Protein AF-A0A9E6K283-F1 (afdb_monomer)

pLDDT: mean 75.9, std 19.18, range [39.72, 96.31]

Sequence (118 aa):
MTSRSMCDVAFEILSTKTKEVPFIELWDGVVAQMGFTPSQAENKIAQFYSALMLDVRFAPLEGNVWDLRTRRTYHEVHVDTSKIIIEEEFGNVDDEDEYTVSEDEVDFDGVKKEEEEE

Radius of gyration: 23.71 Å; Cα contacts (8 Å, |Δi|>4): 71; chains: 1; bounding box: 59×42×56 Å

Secondary structure (DSSP, 8-state):
--PPPHHHHHHHHHHHSSS-EEHHHHHHHHHHHHT--HHHHHHHHHHHHHHHHH-TTEEEETTTEEEEGGGS-HHHH---GGG-----------------------------------

Mean predicted aligned error: 16.32 Å

Structure (mmCIF, N/CA/C/O backbone):
data_AF-A0A9E6K283-F1
#
_entry.id   AF-A0A9E6K283-F1
#
loop_
_atom_site.group_PDB
_atom_site.id
_atom_site.type_symbol
_atom_site.label_atom_id
_atom_site.label_alt_id
_atom_site.label_comp_id
_atom_site.label_asym_id
_atom_site.label_entity_id
_atom_site.label_seq_id
_atom_site.pdbx_PDB_ins_code
_atom_site.Cartn_x
_atom_site.Cartn_y
_atom_site.Cartn_z
_atom_site.occupancy
_atom_site.B_iso_or_equiv
_atom_site.auth_seq_id
_atom_site.auth_comp_id
_atom_site.auth_asym_id
_atom_site.auth_atom_id
_atom_site.pdbx_PDB_model_num
ATOM 1 N N . MET A 1 1 ? -13.877 -20.413 0.634 1.00 40.50 1 MET A N 1
ATOM 2 C CA . MET A 1 1 ? -14.019 -18.943 0.628 1.00 40.50 1 MET A CA 1
ATOM 3 C C . MET A 1 1 ? -12.660 -18.385 0.992 1.00 40.50 1 MET A C 1
ATOM 5 O O . MET A 1 1 ? -12.243 -18.562 2.126 1.00 40.50 1 MET A O 1
ATOM 9 N N . THR A 1 2 ? -11.910 -17.862 0.028 1.00 50.28 2 THR A N 1
ATOM 10 C CA . THR A 1 2 ? -10.609 -17.235 0.291 1.00 50.28 2 THR A CA 1
ATOM 11 C C . THR A 1 2 ? -10.875 -15.915 1.003 1.00 50.28 2 THR A C 1
ATOM 13 O O . THR A 1 2 ? -11.517 -15.031 0.440 1.00 50.28 2 THR A O 1
ATOM 16 N N . SER A 1 3 ? -10.468 -15.807 2.266 1.00 65.94 3 SER A N 1
ATOM 17 C CA . SER A 1 3 ? -10.549 -14.560 3.026 1.00 65.94 3 SER A CA 1
ATOM 18 C C . SER A 1 3 ? -9.742 -13.491 2.291 1.00 65.94 3 SER A C 1
ATOM 20 O O . SER A 1 3 ? -8.537 -13.649 2.111 1.00 65.94 3 SER A O 1
ATOM 22 N N . ARG A 1 4 ? -10.408 -12.436 1.818 1.00 80.44 4 ARG A N 1
ATOM 23 C CA . ARG A 1 4 ? -9.778 -11.367 1.038 1.00 80.44 4 ARG A CA 1
ATOM 24 C C . ARG A 1 4 ? -8.852 -10.547 1.940 1.00 80.44 4 ARG A C 1
ATOM 26 O O . ARG A 1 4 ? -9.314 -9.997 2.938 1.00 80.44 4 ARG A O 1
ATOM 33 N N . SER A 1 5 ? -7.562 -10.477 1.613 1.00 91.44 5 SER A N 1
ATOM 34 C CA . SER A 1 5 ? -6.589 -9.705 2.397 1.00 91.44 5 SER A CA 1
ATOM 35 C C . SER A 1 5 ? -6.529 -8.232 1.966 1.00 91.44 5 SER A C 1
ATOM 37 O O . SER A 1 5 ? -6.998 -7.863 0.887 1.00 91.44 5 SER A O 1
ATOM 39 N N . MET A 1 6 ? -5.916 -7.377 2.796 1.00 93.12 6 MET A N 1
ATOM 40 C CA . MET A 1 6 ? -5.647 -5.971 2.444 1.00 93.12 6 MET A CA 1
ATOM 41 C C . MET A 1 6 ? -4.755 -5.860 1.196 1.00 93.12 6 MET A C 1
ATOM 43 O O . MET A 1 6 ? -4.970 -4.978 0.368 1.00 93.12 6 MET A O 1
ATOM 47 N N . CYS A 1 7 ? -3.809 -6.788 1.018 1.00 93.75 7 CYS A N 1
ATOM 48 C CA . CYS A 1 7 ? -2.959 -6.844 -0.171 1.00 93.75 7 CYS A CA 1
ATOM 49 C C . CYS A 1 7 ? -3.745 -7.262 -1.418 1.00 93.75 7 CYS A C 1
ATOM 51 O O . CYS A 1 7 ? -3.515 -6.711 -2.485 1.00 93.75 7 CYS A O 1
ATOM 53 N N . ASP A 1 8 ? -4.719 -8.169 -1.313 1.00 93.62 8 ASP A N 1
ATOM 54 C CA . ASP A 1 8 ? -5.536 -8.550 -2.478 1.00 93.62 8 ASP A CA 1
ATOM 55 C C . ASP A 1 8 ? -6.432 -7.398 -2.940 1.00 93.62 8 ASP A C 1
ATOM 57 O O . ASP A 1 8 ? -6.572 -7.144 -4.134 1.00 93.62 8 ASP A O 1
ATOM 61 N N . VAL A 1 9 ? -6.985 -6.646 -1.985 1.00 93.62 9 VAL A N 1
ATOM 62 C CA . VAL A 1 9 ? -7.689 -5.386 -2.254 1.00 93.62 9 VAL A CA 1
ATOM 63 C C . VAL A 1 9 ? -6.776 -4.386 -2.967 1.00 93.62 9 VAL A C 1
ATOM 65 O O . VAL A 1 9 ? -7.133 -3.874 -4.027 1.00 93.62 9 VAL A O 1
ATOM 68 N N . ALA A 1 10 ? -5.576 -4.153 -2.436 1.00 94.06 10 ALA A N 1
ATOM 69 C CA . ALA A 1 10 ? -4.601 -3.260 -3.055 1.00 94.06 10 ALA A CA 1
ATOM 70 C C . ALA A 1 10 ? -4.211 -3.712 -4.473 1.00 94.06 10 ALA A C 1
ATOM 72 O O . ALA A 1 10 ? -4.103 -2.889 -5.382 1.00 94.06 10 ALA A O 1
ATOM 73 N N . PHE A 1 11 ? -4.058 -5.021 -4.685 1.00 92.81 11 PHE A N 1
ATOM 74 C CA . PHE A 1 11 ? -3.752 -5.598 -5.990 1.00 92.81 11 PHE A CA 1
ATOM 75 C C . PHE A 1 11 ? -4.862 -5.318 -7.008 1.00 92.81 11 PHE A C 1
ATOM 77 O O . PHE A 1 11 ? -4.571 -4.932 -8.139 1.00 92.81 11 PHE A O 1
ATOM 84 N N . GLU A 1 12 ? -6.133 -5.456 -6.625 1.00 91.69 12 GLU A N 1
ATOM 85 C CA . GLU A 1 12 ? -7.266 -5.112 -7.492 1.00 91.69 12 GLU A CA 1
ATOM 86 C C . GLU A 1 12 ? -7.312 -3.610 -7.818 1.00 91.69 12 GLU A C 1
ATOM 88 O O . GLU A 1 12 ? -7.527 -3.229 -8.973 1.00 91.69 12 GLU A O 1
ATOM 93 N N . ILE A 1 13 ? -7.049 -2.745 -6.833 1.00 92.19 13 ILE A N 1
ATOM 94 C CA . ILE A 1 13 ? -6.999 -1.288 -7.036 1.00 92.19 13 ILE A CA 1
ATOM 95 C C . ILE A 1 13 ? -5.906 -0.930 -8.049 1.00 92.19 13 ILE A C 1
ATOM 97 O O . ILE A 1 13 ? -6.162 -0.202 -9.011 1.00 92.19 13 ILE A O 1
ATOM 101 N N . LEU A 1 14 ? -4.701 -1.479 -7.893 1.00 91.19 14 LEU A N 1
ATOM 102 C CA . LEU A 1 14 ? -3.618 -1.249 -8.850 1.00 91.19 14 LEU A CA 1
ATOM 103 C C . LEU A 1 14 ? -3.894 -1.904 -10.209 1.00 91.19 14 LEU A C 1
ATOM 105 O O . LEU A 1 14 ? -3.514 -1.346 -11.234 1.00 91.19 14 LEU A O 1
ATOM 109 N N . SER A 1 15 ? -4.602 -3.036 -10.247 1.00 88.19 15 SER A N 1
AT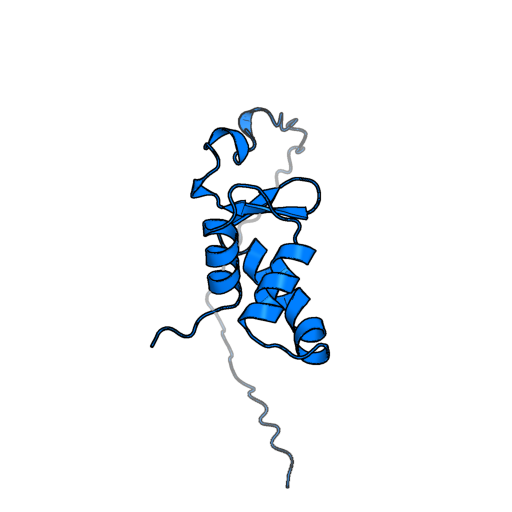OM 110 C CA . SER A 1 15 ? -4.988 -3.714 -11.494 1.00 88.19 15 SER A CA 1
ATOM 111 C C . SER A 1 15 ? -5.993 -2.910 -12.321 1.00 88.19 15 SER A C 1
ATOM 113 O O . SER A 1 15 ? -5.977 -3.000 -13.548 1.00 88.19 15 SER A O 1
ATOM 115 N N . THR A 1 16 ? -6.849 -2.115 -11.674 1.00 86.50 16 THR A N 1
ATOM 116 C CA . THR A 1 16 ? -7.836 -1.254 -12.350 1.00 86.50 16 THR A CA 1
ATOM 117 C C . THR A 1 16 ? -7.265 0.103 -12.759 1.00 86.50 16 THR A C 1
ATOM 119 O O . THR A 1 16 ? -7.617 0.623 -13.818 1.00 86.50 16 THR A O 1
ATOM 122 N N . LYS A 1 17 ? -6.356 0.677 -11.964 1.00 82.19 17 LYS A N 1
ATOM 123 C CA . LYS A 1 17 ? -5.609 1.890 -12.335 1.00 82.19 17 LYS A CA 1
ATOM 124 C C . LYS A 1 17 ? -4.563 1.561 -13.403 1.00 82.19 17 LYS A C 1
ATOM 126 O O . LYS A 1 17 ? -4.108 0.433 -13.470 1.00 82.19 17 LYS A O 1
ATOM 131 N N . THR A 1 18 ? -4.158 2.517 -14.240 1.00 75.31 18 THR A N 1
ATOM 132 C CA . THR A 1 18 ? -3.136 2.316 -15.299 1.00 75.31 18 THR A CA 1
ATOM 133 C C . THR A 1 18 ? -1.780 2.941 -14.967 1.00 75.31 18 THR A C 1
ATOM 135 O O . THR A 1 18 ? -0.889 2.952 -15.811 1.00 75.31 18 THR A O 1
ATOM 138 N N . LYS A 1 19 ? -1.644 3.528 -13.776 1.00 83.62 19 LYS A N 1
ATOM 139 C CA . LYS A 1 19 ? -0.458 4.254 -13.317 1.00 83.62 19 LYS A CA 1
ATOM 140 C C . LYS A 1 19 ? -0.115 3.848 -11.889 1.00 83.62 19 LYS A C 1
ATOM 142 O O . LYS A 1 19 ? -0.984 3.341 -11.178 1.00 83.62 19 LYS A O 1
ATOM 147 N N . GLU A 1 20 ? 1.124 4.132 -11.504 1.00 89.12 20 GLU A N 1
ATOM 148 C CA . GLU A 1 20 ? 1.576 4.094 -10.115 1.00 89.12 20 GLU A CA 1
ATOM 149 C C . GLU A 1 20 ? 0.719 4.991 -9.218 1.00 89.12 20 GLU A C 1
ATOM 151 O O . GLU A 1 20 ? 0.167 6.008 -9.650 1.00 89.12 20 GLU A O 1
ATOM 156 N N . VAL A 1 21 ? 0.580 4.574 -7.965 1.00 93.50 21 VAL A N 1
ATOM 157 C CA . VAL A 1 21 ? -0.322 5.194 -6.998 1.00 93.50 21 VAL A CA 1
ATOM 158 C C . VAL A 1 21 ? 0.455 5.502 -5.724 1.00 93.50 21 VAL A C 1
ATOM 160 O O . VAL A 1 21 ? 1.138 4.612 -5.217 1.00 93.50 21 VAL A O 1
ATOM 163 N N . PRO A 1 22 ? 0.351 6.718 -5.166 1.00 96.00 22 PRO A N 1
ATOM 164 C CA . PRO A 1 22 ? 0.909 7.021 -3.854 1.00 96.00 22 PRO A CA 1
ATOM 165 C C . PRO A 1 22 ? 0.376 6.070 -2.783 1.00 96.00 22 PRO A C 1
ATOM 167 O O . PRO A 1 22 ? -0.809 5.736 -2.781 1.00 96.00 22 PRO A O 1
ATOM 170 N N . PHE A 1 23 ? 1.225 5.675 -1.834 1.00 96.12 23 PHE A N 1
ATOM 171 C CA . PHE A 1 23 ? 0.824 4.761 -0.760 1.00 96.12 23 PHE A CA 1
ATOM 172 C C . PHE A 1 23 ? -0.435 5.222 -0.015 1.00 96.12 23 PHE A C 1
ATOM 174 O O . PHE A 1 23 ? -1.318 4.410 0.244 1.00 96.12 23 PHE A O 1
ATOM 181 N N . ILE A 1 24 ? -0.540 6.518 0.294 1.00 95.75 24 ILE A N 1
ATOM 182 C CA . ILE A 1 24 ? -1.694 7.074 1.015 1.00 95.75 24 ILE A CA 1
ATOM 183 C C . ILE A 1 24 ? -2.984 6.897 0.205 1.00 95.75 24 ILE A C 1
ATOM 185 O O . ILE A 1 24 ? -3.965 6.392 0.735 1.00 95.75 24 ILE A O 1
ATOM 189 N N . GLU A 1 25 ? -2.965 7.194 -1.098 1.00 95.44 25 GLU A N 1
ATOM 190 C CA . GLU A 1 25 ? -4.134 6.974 -1.960 1.00 95.44 25 GLU A CA 1
ATOM 191 C C . GLU A 1 25 ? -4.502 5.491 -2.084 1.00 95.44 25 GLU A C 1
ATOM 193 O O . GLU A 1 25 ? -5.679 5.135 -2.179 1.00 95.44 25 GLU A O 1
ATOM 198 N N . LEU A 1 26 ? -3.497 4.612 -2.128 1.00 95.69 26 LEU A N 1
ATOM 199 C CA . LEU A 1 26 ? -3.717 3.172 -2.169 1.00 95.69 26 LEU A CA 1
ATOM 200 C C . LEU A 1 26 ? -4.353 2.688 -0.861 1.00 95.69 26 LEU A C 1
ATOM 202 O O . LEU A 1 26 ? -5.317 1.925 -0.897 1.00 95.69 26 LEU A O 1
ATOM 206 N N . TRP A 1 27 ? -3.848 3.165 0.277 1.00 96.31 27 TRP A N 1
ATOM 207 C CA . TRP A 1 27 ? -4.374 2.852 1.598 1.00 96.31 27 TRP A CA 1
ATOM 208 C C . TRP A 1 27 ? -5.812 3.338 1.778 1.00 96.31 27 TRP A C 1
ATOM 210 O O . TRP A 1 27 ? -6.659 2.559 2.211 1.00 96.31 27 TRP A O 1
ATOM 220 N N . ASP A 1 28 ? -6.120 4.566 1.365 1.00 95.69 28 ASP A N 1
ATOM 221 C CA . ASP A 1 28 ? -7.480 5.107 1.412 1.00 95.69 28 ASP A CA 1
ATOM 222 C C . ASP A 1 28 ? -8.449 4.257 0.580 1.00 95.69 28 ASP A C 1
ATOM 224 O O . ASP A 1 28 ? -9.560 3.948 1.020 1.00 95.69 28 ASP A O 1
ATOM 228 N N . GLY A 1 29 ? -8.011 3.803 -0.599 1.00 94.50 29 GLY A N 1
ATOM 229 C CA . GLY A 1 29 ? -8.776 2.868 -1.422 1.00 94.50 29 GLY A CA 1
ATOM 230 C C . GLY A 1 29 ? -9.030 1.530 -0.720 1.00 94.50 29 GLY A C 1
ATOM 231 O O . GLY A 1 29 ? -10.145 1.006 -0.775 1.00 94.50 29 GLY A O 1
ATOM 232 N N . VAL A 1 30 ? -8.026 0.997 -0.017 1.00 94.88 30 VAL A N 1
ATOM 233 C CA . VAL A 1 30 ? -8.148 -0.246 0.761 1.00 94.88 30 VAL A CA 1
ATOM 234 C C . VAL A 1 30 ? -9.122 -0.069 1.926 1.00 94.88 30 VAL A C 1
ATOM 236 O O . VAL A 1 30 ? -10.012 -0.901 2.103 1.00 94.88 30 VAL A O 1
ATOM 239 N N . VAL A 1 31 ? -8.996 1.018 2.689 1.00 95.50 31 VAL A N 1
ATOM 240 C CA . VAL A 1 31 ? -9.885 1.371 3.809 1.00 95.50 31 VAL A CA 1
ATOM 241 C C . VAL A 1 31 ? -11.328 1.498 3.332 1.00 95.50 31 VAL A C 1
ATOM 243 O O . VAL A 1 31 ? -12.225 0.925 3.952 1.00 95.50 31 VAL A O 1
ATOM 246 N N . ALA A 1 32 ? -11.548 2.183 2.206 1.00 94.19 32 ALA A N 1
ATOM 247 C CA . ALA A 1 32 ? -12.870 2.361 1.619 1.00 94.19 32 ALA A CA 1
ATOM 248 C C . ALA A 1 32 ? -13.489 1.033 1.157 1.00 94.19 32 ALA A C 1
ATOM 250 O O . ALA A 1 32 ? -14.668 0.788 1.407 1.00 94.19 32 ALA A O 1
ATOM 251 N N . GLN A 1 33 ? -12.709 0.154 0.518 1.00 93.12 33 GLN A N 1
ATOM 252 C CA . GLN A 1 33 ? -13.218 -1.125 0.014 1.00 93.12 33 GLN A CA 1
ATOM 253 C C . GLN A 1 33 ? -13.435 -2.163 1.127 1.00 93.12 33 GLN A C 1
ATOM 255 O O . GLN A 1 33 ? -14.342 -2.989 1.026 1.00 93.12 33 GLN A O 1
ATOM 260 N N . MET A 1 34 ? -12.632 -2.111 2.191 1.00 90.81 34 MET A N 1
ATOM 261 C CA . MET A 1 34 ? -12.772 -2.970 3.3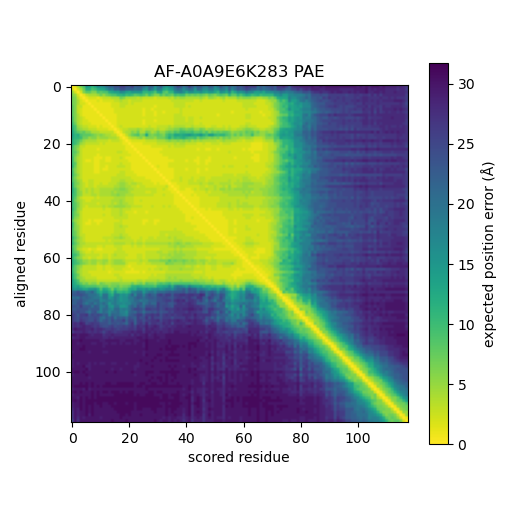72 1.00 90.81 34 ME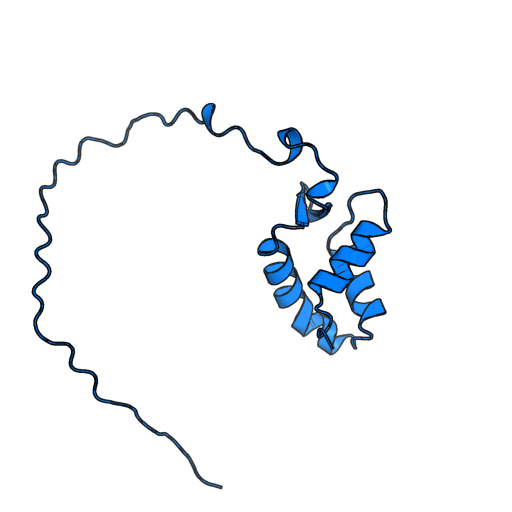T A CA 1
ATOM 262 C C . MET A 1 34 ? -13.796 -2.445 4.388 1.00 90.81 34 MET A C 1
ATOM 264 O O . MET A 1 34 ? -14.207 -3.191 5.275 1.00 90.81 34 MET A O 1
ATOM 268 N N . GLY A 1 35 ? -14.203 -1.176 4.281 1.00 92.44 35 GLY A N 1
ATOM 269 C CA . GLY A 1 35 ? -15.149 -0.544 5.200 1.00 92.44 35 GLY A CA 1
ATOM 270 C C . GLY A 1 35 ? -14.594 -0.346 6.613 1.00 92.44 35 GLY A C 1
ATOM 271 O O . GLY A 1 35 ? -15.342 -0.466 7.583 1.00 92.44 35 GLY A O 1
ATOM 272 N N . PHE A 1 36 ? -13.289 -0.084 6.753 1.00 92.81 36 PHE A N 1
ATOM 273 C CA . PHE A 1 36 ? -12.678 0.133 8.068 1.00 92.81 36 PHE A CA 1
ATOM 274 C C . PHE A 1 36 ? -13.099 1.472 8.678 1.00 92.81 36 PHE A C 1
ATOM 276 O O . PHE A 1 36 ? -13.238 2.482 7.988 1.00 92.81 36 PHE A O 1
ATOM 283 N N . THR A 1 37 ? -13.253 1.496 10.002 1.00 95.19 37 THR A N 1
ATOM 284 C CA . THR A 1 37 ? -13.414 2.754 10.743 1.00 95.19 37 THR A CA 1
ATOM 285 C C . THR A 1 37 ? -12.075 3.499 10.839 1.00 95.19 37 THR A C 1
ATOM 287 O O . THR A 1 37 ? -11.023 2.866 10.724 1.00 95.19 37 THR A O 1
ATOM 290 N N . PRO A 1 38 ? -12.063 4.818 11.117 1.00 93.38 38 PRO A N 1
ATOM 291 C CA . PRO A 1 38 ? -10.816 5.581 11.235 1.00 93.38 38 PRO A CA 1
ATOM 292 C C . PRO A 1 38 ? -9.830 4.989 12.254 1.00 93.38 38 PRO A C 1
ATOM 294 O O . PRO A 1 38 ? -8.651 4.834 11.959 1.00 93.38 38 PRO A O 1
ATOM 297 N N . SER A 1 39 ? -10.329 4.552 13.414 1.00 94.50 39 SER A N 1
ATOM 298 C CA . SER A 1 39 ? -9.500 3.916 14.447 1.00 94.50 39 SER A CA 1
ATOM 299 C C . SER A 1 39 ? -8.924 2.569 13.990 1.00 94.50 39 SER A C 1
ATOM 301 O O . SER A 1 39 ? -7.772 2.246 14.272 1.00 94.50 39 SER A O 1
ATOM 303 N N . GLN A 1 40 ? -9.693 1.767 13.248 1.00 93.88 40 GLN A N 1
ATOM 304 C CA . GLN A 1 40 ? -9.169 0.528 12.669 1.00 93.88 40 GLN A CA 1
ATOM 305 C C . GLN A 1 40 ? -8.125 0.812 11.593 1.00 93.88 40 GLN A C 1
ATOM 307 O O . GLN A 1 40 ? -7.133 0.090 11.512 1.00 93.88 40 GLN A O 1
ATOM 312 N N . ALA A 1 41 ? -8.338 1.852 10.786 1.00 94.25 41 ALA A N 1
ATOM 313 C CA . ALA A 1 41 ? -7.408 2.244 9.745 1.00 94.25 41 ALA A CA 1
ATOM 314 C C . ALA A 1 41 ? -6.057 2.688 10.340 1.00 94.25 41 ALA A C 1
ATOM 316 O O . ALA A 1 41 ? -5.016 2.174 9.936 1.00 94.25 41 ALA A O 1
ATOM 317 N N . GLU A 1 42 ? -6.054 3.543 11.364 1.00 95.06 42 GLU A N 1
ATOM 318 C CA . GLU A 1 42 ? -4.818 3.957 12.050 1.00 95.06 42 GLU A CA 1
ATOM 319 C C . GLU A 1 42 ? -4.026 2.770 12.608 1.00 95.06 42 GLU A C 1
ATOM 321 O O . GLU A 1 42 ? -2.810 2.701 12.451 1.00 95.06 42 GLU A O 1
ATOM 326 N N . ASN A 1 43 ? -4.709 1.784 13.189 1.00 95.38 43 ASN A N 1
ATOM 327 C CA . ASN A 1 43 ? -4.047 0.602 13.741 1.00 95.38 43 ASN A CA 1
ATOM 328 C C . ASN A 1 43 ? -3.540 -0.374 12.663 1.00 95.38 43 ASN A C 1
ATOM 330 O O . ASN A 1 43 ? -2.639 -1.172 12.920 1.00 95.38 43 ASN A O 1
ATOM 334 N N . LYS A 1 44 ? -4.125 -0.351 11.459 1.00 94.62 44 LYS A N 1
ATOM 335 C CA . LYS A 1 44 ? -3.826 -1.313 10.385 1.00 94.62 44 LYS A CA 1
ATOM 336 C C . LYS A 1 44 ? -2.888 -0.784 9.310 1.00 94.62 44 LYS A C 1
ATOM 338 O O . LYS A 1 44 ? -2.311 -1.601 8.594 1.00 94.62 44 LYS A O 1
ATOM 343 N N . ILE A 1 45 ? -2.682 0.528 9.211 1.00 95.88 45 ILE A N 1
ATOM 344 C CA . ILE A 1 45 ? -1.843 1.128 8.163 1.00 95.88 45 ILE A CA 1
ATOM 345 C C . ILE A 1 45 ? -0.403 0.591 8.187 1.00 95.88 45 ILE A C 1
ATOM 347 O O . ILE A 1 45 ? 0.144 0.246 7.141 1.00 95.88 45 ILE A O 1
ATOM 351 N N . ALA A 1 46 ? 0.189 0.423 9.375 1.00 95.44 46 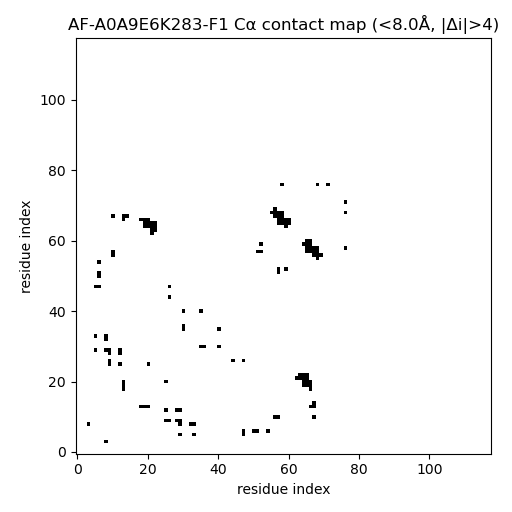ALA A N 1
ATOM 352 C CA . ALA A 1 46 ? 1.544 -0.111 9.529 1.00 95.44 46 ALA A CA 1
ATOM 353 C C . ALA A 1 46 ? 1.632 -1.599 9.145 1.00 95.44 46 ALA A C 1
ATOM 355 O O . ALA A 1 46 ? 2.580 -2.029 8.480 1.00 95.44 46 ALA A O 1
ATOM 356 N N . GLN A 1 47 ? 0.610 -2.381 9.516 1.00 94.81 47 GLN A N 1
ATOM 357 C CA . GLN A 1 47 ? 0.491 -3.784 9.119 1.00 94.81 47 GLN A CA 1
ATOM 358 C C . GLN A 1 47 ? 0.365 -3.906 7.597 1.00 94.81 47 GLN A C 1
ATOM 360 O O . GLN A 1 47 ? 1.008 -4.763 6.994 1.00 94.81 47 GLN A O 1
ATOM 365 N N . PHE A 1 48 ? -0.437 -3.039 6.975 1.00 95.75 48 PHE A N 1
ATOM 366 C CA . PHE A 1 48 ? -0.606 -3.007 5.530 1.00 95.75 48 PHE A CA 1
ATOM 367 C C . PHE A 1 48 ? 0.695 -2.641 4.814 1.00 95.75 48 PHE A C 1
ATOM 369 O O . PHE A 1 48 ? 1.091 -3.372 3.915 1.00 95.75 48 PHE A O 1
ATOM 376 N N . TYR A 1 49 ? 1.398 -1.589 5.246 1.00 95.38 49 TYR A N 1
ATOM 377 C CA . TYR A 1 49 ? 2.681 -1.197 4.651 1.00 95.38 49 TYR A CA 1
ATOM 378 C C . TYR A 1 49 ? 3.712 -2.335 4.705 1.00 95.38 49 TYR A C 1
ATOM 380 O O . TYR A 1 49 ? 4.357 -2.649 3.706 1.00 95.38 49 TYR A O 1
ATOM 388 N N . SER A 1 50 ? 3.815 -3.008 5.855 1.00 95.12 50 SER A N 1
ATOM 389 C CA . SER A 1 50 ? 4.723 -4.149 6.032 1.00 95.12 50 SER A CA 1
ATOM 390 C C . SER A 1 50 ? 4.350 -5.317 5.115 1.00 95.12 50 SER A C 1
ATOM 392 O O . SER A 1 50 ? 5.210 -5.883 4.445 1.00 95.12 50 SER A O 1
ATOM 394 N N . ALA A 1 51 ? 3.060 -5.655 5.037 1.00 94.62 51 ALA A N 1
ATOM 395 C CA . ALA A 1 51 ? 2.574 -6.715 4.159 1.00 94.62 51 ALA A CA 1
ATOM 396 C C . ALA A 1 51 ? 2.777 -6.382 2.671 1.00 94.62 51 ALA A C 1
ATOM 398 O O . ALA A 1 51 ? 3.075 -7.275 1.883 1.00 94.62 51 ALA A O 1
ATOM 399 N N . LEU A 1 52 ? 2.656 -5.107 2.295 1.00 94.38 52 LEU A N 1
ATOM 400 C CA . LEU A 1 52 ? 2.847 -4.629 0.929 1.00 94.38 52 LEU A CA 1
ATOM 401 C C . LEU A 1 52 ? 4.318 -4.726 0.492 1.00 94.38 52 LEU A C 1
ATOM 403 O O . LEU A 1 52 ? 4.594 -5.140 -0.628 1.00 94.38 52 LEU A O 1
ATOM 407 N N . MET A 1 53 ? 5.261 -4.419 1.392 1.00 92.00 53 MET A N 1
ATOM 408 C CA . MET A 1 53 ? 6.704 -4.568 1.144 1.00 92.00 53 MET A CA 1
ATOM 409 C C . MET A 1 53 ? 7.145 -6.031 0.998 1.00 92.00 53 MET A C 1
ATOM 411 O O . MET A 1 53 ? 8.081 -6.316 0.254 1.00 92.00 53 MET A O 1
ATOM 415 N N . LEU A 1 54 ? 6.490 -6.958 1.702 1.00 92.75 54 LEU A N 1
ATOM 416 C CA . LEU A 1 54 ? 6.796 -8.392 1.635 1.00 92.75 54 LEU A CA 1
ATOM 417 C C . LEU A 1 54 ? 6.167 -9.086 0.417 1.00 92.75 54 LEU A C 1
ATOM 419 O O . LEU A 1 54 ? 6.567 -10.194 0.057 1.00 92.75 54 LEU A O 1
ATOM 423 N N . ASP A 1 55 ? 5.175 -8.463 -0.218 1.00 92.88 55 ASP A N 1
ATOM 424 C CA . ASP A 1 55 ? 4.443 -9.058 -1.328 1.00 92.88 55 ASP A CA 1
ATOM 425 C C . ASP A 1 55 ? 5.136 -8.774 -2.673 1.00 92.88 55 ASP A C 1
ATOM 427 O O . ASP A 1 55 ? 5.146 -7.660 -3.198 1.00 92.88 55 ASP A O 1
ATOM 431 N N . VAL A 1 56 ? 5.682 -9.838 -3.271 1.00 89.44 56 VAL A N 1
ATOM 432 C CA . VAL A 1 56 ? 6.451 -9.795 -4.527 1.00 89.44 56 VAL A CA 1
ATOM 433 C C . VAL A 1 56 ? 5.659 -9.277 -5.730 1.00 89.44 56 VAL A C 1
ATOM 435 O O . VAL A 1 56 ? 6.260 -8.891 -6.736 1.00 89.44 56 VAL A O 1
ATOM 438 N N . ARG A 1 57 ? 4.321 -9.268 -5.660 1.00 90.81 57 ARG A N 1
ATOM 439 C CA . ARG A 1 57 ? 3.455 -8.762 -6.737 1.00 90.81 57 ARG A CA 1
ATOM 440 C C . ARG A 1 57 ? 3.574 -7.249 -6.895 1.00 90.81 57 ARG A C 1
ATOM 442 O O . ARG A 1 57 ? 3.326 -6.737 -7.989 1.00 90.81 57 ARG A O 1
ATOM 449 N N . PHE A 1 58 ? 3.960 -6.548 -5.834 1.00 92.31 58 PHE A N 1
ATOM 450 C CA . PHE A 1 58 ? 4.079 -5.101 -5.813 1.00 92.31 58 PHE A CA 1
ATOM 451 C C . PHE A 1 58 ? 5.517 -4.653 -6.092 1.00 92.31 58 PHE A C 1
ATOM 453 O O . PHE A 1 58 ? 6.502 -5.349 -5.816 1.00 92.31 58 PHE A O 1
ATOM 460 N N . ALA A 1 59 ? 5.625 -3.477 -6.697 1.00 90.19 59 ALA A N 1
ATOM 461 C CA . ALA A 1 59 ? 6.875 -2.793 -6.967 1.00 90.19 59 ALA A CA 1
ATOM 462 C C . ALA A 1 59 ? 6.854 -1.441 -6.234 1.00 90.19 59 ALA A C 1
ATOM 464 O O . ALA A 1 59 ? 6.074 -0.566 -6.630 1.00 90.19 59 ALA A O 1
ATOM 465 N N . PRO A 1 60 ? 7.660 -1.269 -5.169 1.00 90.94 60 PRO A N 1
ATOM 466 C CA . PRO A 1 60 ? 7.875 0.041 -4.574 1.00 90.94 60 PRO A CA 1
ATOM 467 C C . PRO A 1 60 ? 8.754 0.882 -5.506 1.00 90.94 60 PRO A C 1
ATOM 469 O O . PRO A 1 60 ? 9.781 0.412 -6.001 1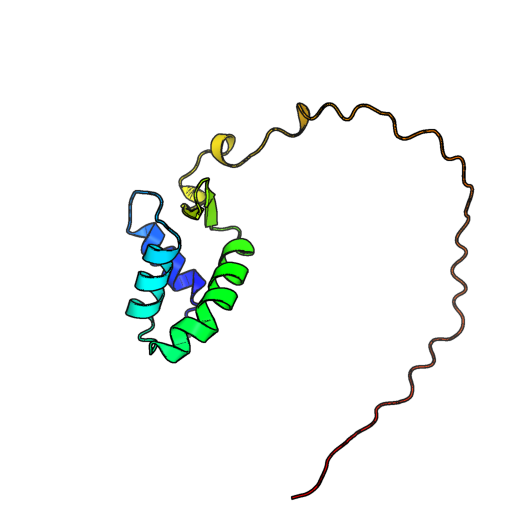.00 90.94 60 PRO A O 1
ATOM 472 N N . LEU A 1 61 ? 8.336 2.118 -5.751 1.00 89.31 61 LEU A N 1
ATOM 473 C CA . LEU A 1 61 ? 9.019 3.094 -6.598 1.00 89.31 61 LEU A CA 1
ATOM 474 C C . LEU A 1 61 ? 9.458 4.309 -5.760 1.00 89.31 61 LEU A C 1
ATOM 476 O O . LEU A 1 61 ? 9.114 4.444 -4.580 1.00 89.31 61 LEU A O 1
ATOM 480 N N . GLU A 1 62 ? 10.231 5.209 -6.370 1.00 87.94 62 GLU A N 1
ATOM 481 C CA . GLU A 1 62 ? 10.689 6.439 -5.718 1.00 87.94 62 GLU A CA 1
ATOM 482 C C . GLU A 1 62 ? 9.507 7.313 -5.262 1.00 87.94 62 GLU A C 1
ATOM 484 O O . GLU A 1 62 ? 8.488 7.418 -5.938 1.00 87.94 62 GLU A O 1
ATOM 489 N N . GLY A 1 63 ? 9.627 7.943 -4.091 1.00 89.25 63 GLY A N 1
ATOM 490 C CA . GLY A 1 63 ? 8.566 8.805 -3.561 1.00 89.25 63 GLY A CA 1
ATOM 491 C C . GLY A 1 63 ? 7.389 8.053 -2.930 1.00 89.25 63 GLY A C 1
ATOM 492 O O . GLY A 1 63 ? 6.319 8.635 -2.770 1.00 89.25 63 GLY A O 1
ATOM 493 N N . ASN A 1 64 ? 7.579 6.785 -2.541 1.00 93.06 64 ASN A N 1
ATOM 494 C CA . ASN A 1 64 ? 6.552 5.950 -1.900 1.00 93.06 64 ASN A CA 1
ATOM 495 C C . ASN A 1 64 ? 5.288 5.788 -2.768 1.00 93.06 64 ASN A C 1
ATOM 497 O O . ASN A 1 64 ? 4.147 5.832 -2.289 1.00 93.06 64 ASN A O 1
ATOM 501 N N . VAL A 1 65 ? 5.510 5.620 -4.070 1.00 93.38 65 VAL A N 1
ATOM 502 C CA . VAL A 1 65 ? 4.483 5.231 -5.035 1.00 93.38 65 VAL A CA 1
ATOM 503 C C . VAL A 1 65 ? 4.601 3.741 -5.338 1.00 93.38 65 VAL A C 1
ATOM 505 O O . VAL A 1 65 ? 5.673 3.143 -5.245 1.00 93.38 65 VAL A O 1
ATOM 508 N N . TRP A 1 66 ? 3.466 3.133 -5.653 1.0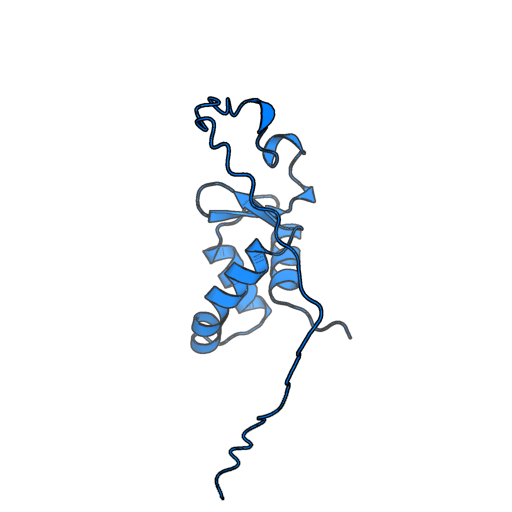0 93.50 66 TRP A N 1
ATOM 509 C CA . TRP A 1 66 ? 3.304 1.691 -5.749 1.00 93.50 66 TRP A CA 1
ATOM 510 C C . TRP A 1 66 ? 2.664 1.314 -7.077 1.00 93.50 66 TRP A C 1
ATOM 512 O O 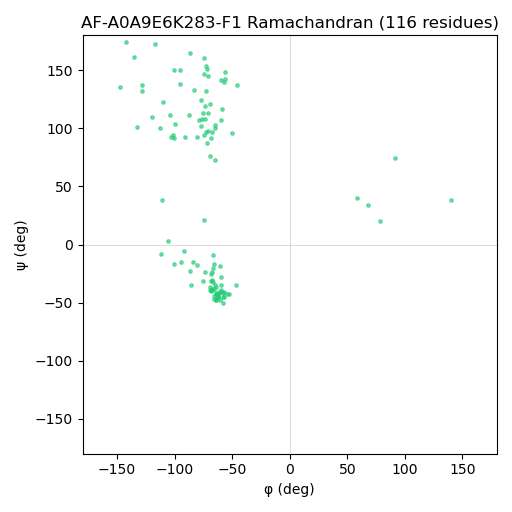. TRP A 1 66 ? 1.701 1.942 -7.521 1.00 93.50 66 TRP A O 1
ATOM 522 N N . ASP A 1 67 ? 3.185 0.261 -7.695 1.00 91.44 67 ASP A N 1
ATOM 523 C CA . ASP A 1 67 ? 2.652 -0.313 -8.929 1.00 91.44 67 ASP A CA 1
ATOM 524 C C . ASP A 1 67 ? 2.755 -1.847 -8.898 1.00 91.44 67 ASP A C 1
ATOM 526 O O . ASP A 1 67 ? 3.322 -2.441 -7.977 1.00 91.44 67 ASP A O 1
ATOM 530 N N . LEU A 1 68 ? 2.191 -2.509 -9.906 1.00 90.44 68 LEU A N 1
ATOM 531 C CA . LEU A 1 68 ? 2.317 -3.948 -10.089 1.00 90.44 68 LEU A CA 1
ATOM 532 C C . LEU A 1 68 ? 3.622 -4.291 -10.800 1.00 90.44 68 LEU A C 1
ATOM 534 O O . LEU A 1 68 ? 3.923 -3.776 -11.879 1.00 90.44 68 LEU A O 1
ATOM 538 N N . ARG A 1 69 ? 4.343 -5.275 -10.259 1.00 84.81 69 ARG A N 1
ATOM 539 C CA . ARG A 1 69 ? 5.577 -5.793 -10.863 1.00 84.81 69 ARG A CA 1
ATOM 540 C C . ARG A 1 69 ? 5.344 -6.359 -12.268 1.00 84.81 69 ARG A C 1
ATOM 542 O O . ARG A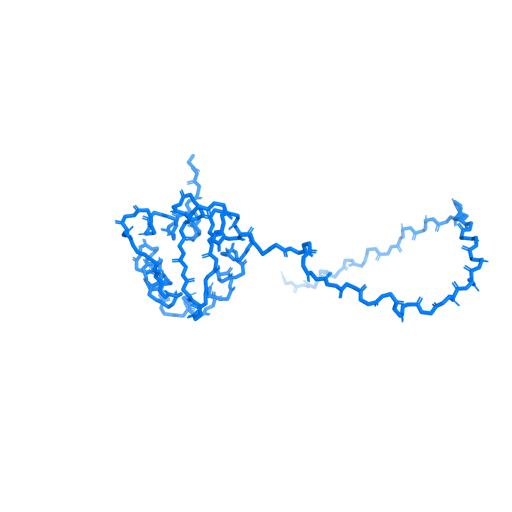 1 69 ? 6.236 -6.297 -13.101 1.00 84.81 69 ARG A O 1
ATOM 549 N N . THR A 1 70 ? 4.138 -6.850 -12.562 1.00 78.75 70 THR A N 1
ATOM 550 C CA . THR A 1 70 ? 3.750 -7.377 -13.885 1.00 78.75 70 THR A CA 1
ATOM 551 C C . THR A 1 70 ? 3.698 -6.322 -14.990 1.00 78.75 70 THR A C 1
ATOM 553 O O . THR A 1 70 ? 3.738 -6.680 -16.164 1.00 78.75 70 THR A O 1
ATOM 556 N N . ARG A 1 71 ? 3.590 -5.034 -14.642 1.00 72.88 71 ARG A N 1
ATOM 557 C CA . ARG A 1 71 ? 3.518 -3.923 -15.606 1.00 72.88 71 ARG A CA 1
ATOM 558 C C . ARG A 1 71 ? 4.865 -3.290 -15.901 1.00 72.88 71 ARG A C 1
ATOM 560 O O . ARG A 1 71 ? 4.986 -2.556 -16.878 1.00 72.88 71 ARG A O 1
ATOM 567 N N . ARG A 1 72 ? 5.863 -3.566 -15.066 1.00 63.12 72 ARG A N 1
ATOM 568 C CA . ARG A 1 72 ? 7.214 -3.044 -15.223 1.00 63.12 72 ARG A CA 1
ATOM 569 C C . ARG A 1 72 ? 8.062 -4.065 -15.953 1.00 63.12 72 ARG A C 1
ATOM 571 O O . ARG A 1 72 ? 7.976 -5.269 -15.719 1.00 63.12 72 ARG A O 1
ATOM 578 N N . THR A 1 73 ? 8.872 -3.576 -16.881 1.00 56.44 73 THR A N 1
ATOM 579 C CA . THR A 1 73 ? 9.855 -4.429 -17.548 1.00 56.44 73 THR A CA 1
ATOM 580 C C . THR A 1 73 ? 10.968 -4.770 -16.558 1.00 56.44 73 THR A C 1
ATOM 582 O O . THR A 1 73 ? 11.257 -3.987 -15.655 1.00 56.44 73 THR A O 1
ATOM 585 N N . TYR A 1 74 ? 11.605 -5.935 -16.716 1.00 50.25 74 TYR A N 1
ATOM 586 C CA . TYR A 1 74 ? 12.692 -6.407 -15.841 1.00 50.25 74 TYR A CA 1
ATOM 587 C C . TYR A 1 74 ? 13.749 -5.322 -15.560 1.00 50.25 74 TYR A C 1
ATOM 589 O O . TYR A 1 74 ? 14.250 -5.216 -14.449 1.00 50.25 74 TYR A O 1
ATOM 597 N N . HIS A 1 75 ? 14.026 -4.466 -16.546 1.00 52.00 75 HIS A N 1
ATOM 598 C CA . HIS A 1 75 ? 15.026 -3.405 -16.474 1.00 52.00 75 HIS A CA 1
ATOM 599 C C . HIS A 1 75 ? 14.698 -2.259 -15.495 1.00 52.00 75 HIS A C 1
ATOM 601 O O . HIS A 1 75 ? 15.613 -1.594 -15.028 1.00 52.00 75 HIS A O 1
ATOM 607 N N . GLU A 1 76 ? 13.424 -2.032 -15.161 1.00 52.69 76 GLU A N 1
ATOM 608 C CA . GLU A 1 76 ? 12.989 -0.929 -14.283 1.00 52.69 76 GLU A CA 1
ATOM 609 C C . GLU A 1 76 ? 13.036 -1.287 -12.789 1.00 52.69 76 GLU A C 1
ATOM 611 O O . GLU A 1 76 ? 13.111 -0.409 -11.938 1.00 52.69 76 GLU A O 1
ATOM 616 N N . VAL A 1 77 ? 12.980 -2.581 -12.465 1.00 52.59 77 VAL A N 1
ATOM 617 C CA . VAL A 1 77 ? 12.902 -3.099 -11.085 1.00 52.59 77 VAL A CA 1
ATOM 618 C C . VAL A 1 77 ? 14.161 -3.845 -10.638 1.00 52.59 77 VAL A C 1
ATOM 620 O O . VAL A 1 77 ? 14.264 -4.205 -9.466 1.00 52.59 77 VAL A O 1
ATOM 623 N N . HIS A 1 78 ? 15.110 -4.103 -11.542 1.00 54.66 78 HIS A N 1
ATOM 624 C CA . HIS A 1 78 ? 16.379 -4.755 -11.223 1.00 54.66 78 HIS A CA 1
ATOM 625 C C . HIS A 1 78 ? 17.506 -3.720 -11.186 1.00 54.66 78 HIS A C 1
ATOM 627 O O . HIS A 1 78 ? 17.902 -3.180 -12.218 1.00 54.66 78 HIS A O 1
ATOM 633 N N . VAL A 1 79 ? 18.040 -3.461 -9.992 1.00 61.44 79 VAL A N 1
ATOM 634 C CA . VAL A 1 79 ? 19.299 -2.728 -9.841 1.00 61.44 79 VAL A CA 1
ATOM 635 C C . VAL A 1 79 ? 20.421 -3.670 -10.269 1.00 61.44 79 VAL A C 1
ATOM 637 O O . VAL A 1 79 ? 20.584 -4.744 -9.695 1.00 61.44 79 VAL A O 1
ATOM 640 N N . ASP A 1 80 ? 21.168 -3.285 -11.302 1.00 52.06 80 ASP A N 1
ATOM 641 C CA . ASP A 1 80 ? 22.305 -4.051 -11.808 1.00 52.06 80 ASP A CA 1
ATOM 642 C C . ASP A 1 80 ? 23.478 -3.956 -10.818 1.00 52.06 80 ASP A C 1
ATOM 644 O O . ASP A 1 80 ? 24.324 -3.061 -10.887 1.00 52.06 80 ASP A O 1
ATOM 648 N N . THR A 1 81 ? 23.491 -4.864 -9.843 1.00 60.81 81 THR A N 1
ATOM 649 C CA . THR A 1 81 ? 24.508 -4.953 -8.785 1.00 60.81 81 THR A CA 1
ATOM 650 C C . THR A 1 81 ? 25.888 -5.338 -9.312 1.00 60.81 81 THR A C 1
ATOM 652 O O . THR A 1 81 ? 26.864 -5.202 -8.583 1.00 60.81 81 THR A O 1
ATOM 655 N N . SER A 1 82 ? 26.010 -5.727 -10.587 1.00 62.09 82 SER A N 1
ATOM 656 C CA . SER A 1 82 ? 27.305 -5.997 -11.225 1.00 62.09 82 SER A CA 1
ATOM 657 C C . SER A 1 82 ? 28.192 -4.751 -11.372 1.00 62.09 82 SER A C 1
ATOM 659 O O . SER A 1 82 ? 29.398 -4.874 -11.573 1.00 62.09 82 SER A O 1
ATOM 661 N N . LYS A 1 83 ? 27.614 -3.547 -11.246 1.00 58.38 83 LYS A N 1
ATOM 662 C CA . LYS A 1 83 ? 28.342 -2.265 -11.247 1.00 58.38 83 LYS A CA 1
ATOM 663 C C . LYS A 1 83 ? 28.744 -1.774 -9.859 1.00 58.38 83 LYS A C 1
ATOM 665 O O . LYS A 1 83 ? 29.418 -0.749 -9.765 1.00 58.38 83 LYS A O 1
ATOM 670 N N . ILE A 1 84 ? 28.324 -2.457 -8.795 1.00 61.94 84 ILE A N 1
ATOM 671 C CA . ILE A 1 84 ? 28.830 -2.178 -7.454 1.00 61.94 84 ILE A CA 1
ATOM 672 C C . ILE A 1 84 ? 30.256 -2.715 -7.441 1.00 61.94 84 ILE A C 1
ATOM 674 O O . ILE A 1 84 ? 30.485 -3.911 -7.285 1.00 61.94 84 ILE A O 1
ATOM 678 N N . ILE A 1 85 ? 31.214 -1.821 -7.679 1.00 59.66 85 ILE A N 1
ATOM 679 C CA . ILE A 1 85 ? 32.620 -2.101 -7.430 1.00 59.66 85 ILE A CA 1
ATOM 680 C C . ILE A 1 85 ? 32.716 -2.278 -5.917 1.00 59.66 85 ILE A C 1
ATOM 682 O O . ILE A 1 85 ? 32.670 -1.306 -5.167 1.00 59.66 85 ILE A O 1
ATOM 686 N N . ILE A 1 86 ? 32.755 -3.529 -5.469 1.00 61.72 86 ILE A N 1
ATOM 687 C CA . ILE A 1 86 ? 33.218 -3.844 -4.127 1.00 61.72 86 ILE A CA 1
ATOM 688 C C . ILE A 1 86 ? 34.716 -3.577 -4.203 1.00 61.72 86 ILE A C 1
ATOM 690 O O . ILE A 1 86 ? 35.460 -4.375 -4.768 1.00 61.72 86 ILE A O 1
ATOM 694 N N . GLU A 1 87 ? 35.149 -2.402 -3.750 1.00 61.34 87 GLU A N 1
ATOM 695 C CA . GLU A 1 87 ? 36.562 -2.200 -3.456 1.00 61.34 87 GLU A CA 1
ATOM 696 C C . GLU A 1 87 ? 36.906 -3.239 -2.382 1.00 61.34 87 GLU A C 1
ATOM 698 O O . GLU A 1 87 ? 36.409 -3.170 -1.256 1.00 61.34 87 GLU A O 1
ATOM 703 N N . GLU A 1 88 ? 37.645 -4.281 -2.774 1.00 60.50 88 GLU A N 1
ATOM 704 C CA . GLU A 1 88 ? 38.180 -5.313 -1.886 1.00 60.50 88 GLU A CA 1
ATOM 705 C C . GLU A 1 88 ? 39.203 -4.674 -0.933 1.00 60.50 88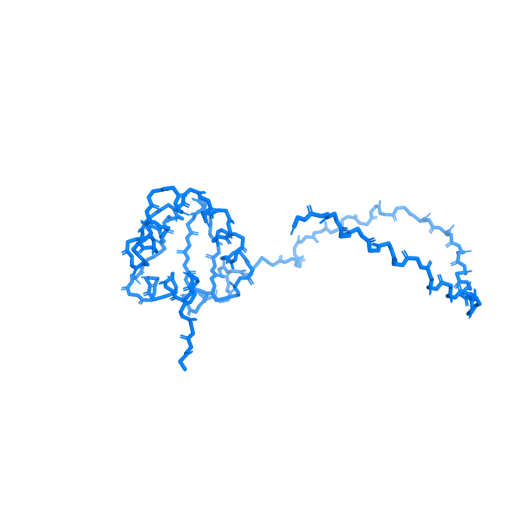 GLU A C 1
ATOM 707 O O . GLU A 1 88 ? 40.409 -4.851 -1.064 1.00 60.50 88 GLU A O 1
ATOM 712 N N . GLU A 1 89 ? 38.723 -3.904 0.037 1.00 59.72 89 GLU A N 1
ATOM 713 C CA . GLU A 1 89 ? 39.471 -3.535 1.238 1.00 59.72 89 GLU A CA 1
ATOM 714 C C . GLU A 1 89 ? 38.844 -4.224 2.461 1.00 59.72 89 GLU A C 1
ATOM 716 O O . GLU A 1 89 ? 38.752 -3.676 3.555 1.00 59.72 89 GLU A O 1
ATOM 721 N N . PHE A 1 90 ? 38.408 -5.475 2.286 1.00 56.22 90 PHE A N 1
ATOM 722 C CA . PHE A 1 90 ? 38.331 -6.400 3.409 1.00 56.22 90 PHE A CA 1
ATOM 723 C C . PHE A 1 90 ? 39.738 -6.937 3.624 1.00 56.22 90 PHE A C 1
ATOM 725 O O . PHE A 1 90 ? 40.185 -7.872 2.964 1.00 56.22 90 PHE A O 1
ATOM 732 N N . GLY A 1 91 ? 40.456 -6.246 4.511 1.00 54.16 91 GLY A N 1
ATOM 733 C CA . GLY A 1 91 ? 41.757 -6.665 4.998 1.00 54.16 91 GLY A CA 1
ATOM 734 C C . GLY A 1 91 ? 41.745 -8.144 5.369 1.00 54.16 91 GLY A C 1
ATOM 735 O O . GLY A 1 91 ? 40.798 -8.648 5.966 1.00 54.16 91 GLY A O 1
ATOM 736 N N . ASN A 1 92 ? 42.815 -8.813 4.968 1.00 54.19 92 ASN A N 1
ATOM 737 C CA . ASN A 1 92 ? 43.151 -10.191 5.274 1.00 54.19 92 ASN A CA 1
ATOM 738 C C . ASN A 1 92 ? 43.038 -10.440 6.795 1.00 54.19 92 ASN A C 1
ATOM 740 O O . ASN A 1 92 ? 43.965 -10.111 7.535 1.00 54.19 92 ASN A O 1
ATOM 744 N N . VAL A 1 93 ? 41.903 -10.966 7.265 1.00 54.91 93 VAL A N 1
ATOM 745 C CA . VAL A 1 93 ? 41.777 -11.531 8.614 1.00 54.91 93 VAL A CA 1
ATOM 746 C C . VAL A 1 93 ? 41.870 -13.040 8.447 1.00 54.91 93 VAL A C 1
ATOM 748 O O . VAL A 1 93 ? 40.900 -13.717 8.120 1.00 54.91 93 VAL A O 1
ATOM 751 N N . ASP A 1 94 ? 43.102 -13.517 8.564 1.00 53.81 94 ASP A N 1
ATOM 752 C CA . ASP A 1 94 ? 43.433 -14.903 8.857 1.00 53.81 94 ASP A CA 1
ATOM 753 C C . ASP A 1 94 ? 42.970 -15.172 10.295 1.00 53.81 94 ASP A C 1
ATOM 755 O O . ASP A 1 94 ? 43.647 -14.765 11.233 1.00 53.81 94 ASP A O 1
ATOM 759 N N . ASP A 1 95 ? 41.782 -15.752 10.468 1.00 50.47 95 ASP A N 1
ATOM 760 C CA . ASP A 1 95 ? 41.381 -16.363 11.737 1.00 50.47 95 ASP A CA 1
ATOM 761 C C . ASP A 1 95 ? 40.777 -17.743 11.452 1.00 50.47 95 ASP A C 1
ATOM 763 O O . ASP A 1 95 ? 39.652 -17.922 10.976 1.00 50.47 95 ASP A O 1
ATOM 767 N N . GLU A 1 96 ? 41.633 -18.724 11.699 1.00 56.28 96 GLU A N 1
ATOM 768 C CA . GLU A 1 96 ? 41.408 -20.158 11.739 1.00 56.28 96 GLU A CA 1
ATOM 769 C C . GLU A 1 96 ? 40.544 -20.508 12.966 1.00 56.28 96 GLU A C 1
ATOM 771 O O . GLU A 1 96 ? 41.051 -21.003 13.965 1.00 56.28 96 GLU A O 1
ATOM 776 N N . ASP A 1 97 ? 39.233 -20.254 12.911 1.00 50.81 97 ASP A N 1
ATOM 777 C CA . ASP A 1 97 ? 38.301 -20.714 13.951 1.00 50.81 97 ASP A CA 1
ATOM 778 C C . ASP A 1 97 ? 37.505 -21.942 13.477 1.00 50.81 97 ASP A C 1
ATOM 780 O O . ASP A 1 97 ? 36.439 -21.868 12.858 1.00 50.81 97 ASP A O 1
ATOM 784 N N . GLU A 1 98 ? 38.052 -23.116 13.791 1.00 52.09 98 GLU A N 1
ATOM 785 C CA . GLU A 1 98 ? 37.392 -24.417 13.711 1.00 52.09 98 GLU A CA 1
ATOM 786 C C . GLU A 1 98 ? 36.285 -24.512 14.779 1.00 52.09 98 GLU A C 1
ATOM 788 O O . GLU A 1 98 ? 36.513 -24.918 15.918 1.00 52.09 98 GLU A O 1
ATOM 793 N N . TYR A 1 99 ? 35.048 -24.147 14.430 1.00 55.28 99 TYR A N 1
ATOM 794 C CA . TYR A 1 99 ? 33.894 -24.378 15.305 1.00 55.28 99 TYR A CA 1
ATOM 795 C C . TYR A 1 99 ? 33.505 -25.865 15.305 1.00 55.28 99 TYR A C 1
ATOM 797 O O . TYR A 1 99 ? 32.733 -26.328 14.462 1.00 55.28 99 TYR A O 1
ATOM 805 N N . THR A 1 100 ? 34.010 -26.628 16.274 1.00 54.09 100 THR A N 1
ATOM 806 C CA . THR A 1 100 ? 33.496 -27.969 16.581 1.00 54.09 100 THR A CA 1
ATOM 807 C C . THR A 1 100 ? 32.181 -27.835 17.357 1.00 54.09 100 THR A C 1
ATOM 809 O O . THR A 1 100 ? 32.170 -27.439 18.521 1.00 54.09 100 THR A O 1
ATOM 812 N N . VAL A 1 101 ? 31.050 -28.154 16.724 1.00 58.56 101 VAL A N 1
ATOM 813 C CA . VAL A 1 101 ? 29.760 -28.294 17.421 1.00 58.56 101 VAL A CA 1
ATOM 814 C C . VAL A 1 101 ? 29.797 -29.606 18.208 1.00 58.56 101 VAL A C 1
ATOM 816 O O . VAL A 1 101 ? 29.759 -30.677 17.609 1.00 58.56 101 VAL A O 1
ATOM 819 N N . SER A 1 102 ? 29.903 -29.543 19.539 1.00 56.59 102 SER A N 1
ATOM 820 C CA . SER A 1 102 ? 29.690 -30.718 20.393 1.00 56.59 102 SER A CA 1
ATOM 821 C C . SER A 1 102 ? 28.189 -30.992 20.522 1.00 56.59 102 SER A C 1
ATOM 823 O O . SER A 1 102 ? 27.442 -30.113 20.946 1.00 56.59 102 SER A O 1
ATOM 825 N N . GLU A 1 103 ? 27.757 -32.203 20.175 1.00 58.38 103 GLU A N 1
ATOM 826 C CA . GLU A 1 103 ? 26.358 -32.671 20.175 1.00 58.38 103 GLU A CA 1
ATOM 827 C C . GLU A 1 103 ? 25.758 -32.955 21.567 1.00 58.38 103 GLU A C 1
ATOM 829 O O . GLU A 1 103 ? 24.757 -33.661 21.668 1.00 58.38 103 GLU A O 1
ATOM 834 N N . ASP A 1 104 ? 26.308 -32.401 22.646 1.00 53.78 104 ASP A N 1
ATOM 835 C CA . ASP A 1 104 ? 25.846 -32.723 23.995 1.00 53.78 104 ASP A CA 1
ATOM 836 C C . ASP A 1 104 ? 25.106 -31.553 24.669 1.00 53.78 104 ASP A C 1
ATOM 838 O O . ASP A 1 104 ? 25.644 -30.467 24.874 1.00 53.78 104 ASP A O 1
ATOM 842 N N . GLU A 1 105 ? 23.863 -31.875 25.048 1.00 55.94 105 GLU A N 1
ATOM 843 C CA . GLU A 1 105 ? 22.973 -31.226 26.024 1.00 55.94 105 GLU A CA 1
ATOM 844 C C . GLU A 1 105 ? 22.003 -30.138 25.521 1.00 55.94 105 GLU A C 1
ATOM 846 O O . GLU A 1 105 ? 22.097 -28.949 25.821 1.00 55.94 105 GLU A O 1
ATOM 851 N N . VAL A 1 106 ? 20.947 -30.602 24.841 1.00 54.88 106 VAL A N 1
ATOM 852 C CA . VAL A 1 106 ? 19.629 -29.951 24.882 1.00 54.88 106 VAL A CA 1
ATOM 853 C C . VAL A 1 106 ? 18.923 -30.301 26.200 1.00 54.88 106 VAL A C 1
ATOM 855 O O . VAL A 1 106 ? 18.353 -31.382 26.321 1.00 54.88 106 VAL A O 1
ATOM 858 N N . ASP A 1 107 ? 18.916 -29.391 27.176 1.00 48.34 107 ASP A N 1
ATOM 859 C CA . ASP A 1 107 ? 17.976 -29.460 28.306 1.00 48.34 107 ASP A CA 1
ATOM 860 C C . ASP A 1 107 ? 16.827 -28.473 28.067 1.00 48.34 107 ASP A C 1
ATOM 862 O O . ASP A 1 107 ? 16.923 -27.266 28.300 1.00 48.34 107 ASP A O 1
ATOM 866 N N . PHE A 1 108 ? 15.746 -28.997 27.493 1.00 54.94 108 PHE A N 1
ATOM 867 C CA . PHE A 1 108 ? 14.461 -28.319 27.403 1.00 54.94 108 PHE A CA 1
ATOM 868 C C . PHE A 1 108 ? 13.651 -28.700 28.643 1.00 54.94 108 PHE A C 1
ATOM 870 O O . PHE A 1 108 ? 12.934 -29.698 28.621 1.00 54.94 108 PHE A O 1
ATOM 877 N N . ASP A 1 109 ? 13.726 -27.899 29.704 1.00 46.88 109 ASP A N 1
ATOM 878 C CA . ASP A 1 109 ? 12.679 -27.903 30.723 1.00 46.88 109 ASP A CA 1
ATOM 879 C C . ASP A 1 109 ? 12.484 -26.519 31.353 1.00 46.88 109 ASP A C 1
ATOM 881 O O . ASP A 1 109 ? 13.435 -25.806 31.671 1.00 46.88 109 ASP A O 1
ATOM 885 N N . GLY A 1 110 ? 11.218 -26.125 31.515 1.00 45.62 110 GLY A N 1
ATOM 886 C CA . GLY A 1 110 ? 10.854 -24.861 32.157 1.00 45.62 110 GLY A CA 1
ATOM 887 C C . GLY A 1 110 ? 9.697 -24.080 31.534 1.00 45.62 110 GLY A C 1
ATOM 888 O O . GLY A 1 110 ? 9.738 -22.850 31.510 1.00 45.62 110 GLY A O 1
ATOM 889 N N . VAL A 1 111 ? 8.637 -24.744 31.058 1.00 49.50 111 VAL A N 1
ATOM 890 C CA . VAL A 1 111 ? 7.346 -24.074 30.808 1.00 49.50 111 VAL A CA 1
ATOM 891 C C . VAL A 1 111 ? 6.774 -23.590 32.147 1.00 49.50 111 VAL A C 1
ATOM 893 O O . VAL A 1 111 ? 6.207 -24.369 32.911 1.00 49.50 111 VAL A O 1
ATOM 896 N N . LYS A 1 112 ? 6.881 -22.288 32.435 1.00 49.25 112 LYS A N 1
ATOM 897 C CA . LYS A 1 112 ? 6.036 -21.626 33.440 1.00 49.25 112 LYS A CA 1
ATOM 898 C C . LYS A 1 112 ? 4.664 -21.354 32.825 1.00 49.25 112 LYS A C 1
ATOM 900 O O . LYS A 1 112 ? 4.518 -20.468 31.989 1.00 49.25 112 LYS A O 1
ATOM 905 N N . LYS A 1 113 ? 3.660 -22.123 33.252 1.00 50.34 113 LYS A N 1
ATOM 906 C CA . LYS A 1 113 ? 2.254 -21.716 33.168 1.00 50.34 113 LYS A CA 1
ATOM 907 C C . LYS A 1 113 ? 1.996 -20.677 34.256 1.00 50.34 113 LYS A C 1
ATOM 909 O O . LYS A 1 113 ? 2.029 -21.016 35.435 1.00 50.34 113 LYS A O 1
ATOM 914 N N . GLU A 1 114 ? 1.722 -19.447 33.849 1.00 48.94 114 GLU A N 1
ATOM 915 C CA . GLU A 1 114 ? 0.971 -18.489 34.656 1.00 48.94 114 GLU A CA 1
ATOM 916 C C . GLU A 1 114 ? -0.465 -18.502 34.116 1.00 48.94 114 GLU A C 1
ATOM 918 O O . GLU A 1 114 ? -0.733 -18.009 33.024 1.00 48.94 114 GLU A O 1
ATOM 923 N N . GLU A 1 115 ? -1.369 -19.155 34.844 1.00 51.53 115 GLU A N 1
ATOM 924 C CA . GLU A 1 115 ? -2.806 -18.887 34.768 1.00 51.53 115 GLU A CA 1
ATOM 925 C C . GLU A 1 115 ? -3.174 -18.286 36.130 1.00 51.53 115 GLU A C 1
ATOM 927 O O . GLU A 1 115 ? -3.239 -18.998 37.134 1.00 51.53 115 GLU A O 1
ATOM 932 N N . GLU A 1 116 ? -3.293 -16.956 36.164 1.00 56.72 116 GLU A N 1
ATOM 933 C CA . GLU A 1 116 ? -3.958 -16.220 37.240 1.00 56.72 116 GLU A CA 1
ATOM 934 C C . GLU A 1 116 ? -5.481 -16.373 37.113 1.00 56.72 116 GLU A C 1
ATOM 936 O O . GLU A 1 116 ? -6.032 -16.502 36.019 1.00 56.72 116 GLU A O 1
ATOM 941 N N . GLU A 1 117 ? -6.113 -16.383 38.282 1.00 46.69 117 GLU A N 1
ATOM 942 C CA . GLU A 1 117 ? -7.537 -16.533 38.570 1.00 46.69 117 GLU A CA 1
ATOM 943 C C . GLU A 1 117 ? -8.431 -15.480 37.887 1.00 46.69 117 GLU A C 1
ATOM 945 O O . GLU A 1 117 ? -8.116 -14.293 37.919 1.00 46.69 117 GLU A O 1
ATOM 950 N N . GLU A 1 118 ? -9.601 -15.910 37.391 1.00 39.72 118 GLU A N 1
ATOM 951 C CA . GLU A 1 118 ? -10.925 -15.459 37.880 1.00 39.72 118 GLU A CA 1
ATOM 952 C C . GLU A 1 118 ? -12.025 -16.480 37.526 1.00 39.72 118 GLU A C 1
ATOM 954 O O . GLU A 1 118 ? -12.076 -16.937 36.358 1.00 39.72 118 GLU A O 1
#

Nearest PDB structures (foldseek):
  8x6g-assembly1_E  TM=8.977E-01  e=6.294E-04  Staphylococcus aureus
  7f75-assembly1_L  TM=8.749E-01  e=3.086E-04  Bacillus subtilis
  6zca-assembly1_D  TM=8.749E-01  e=3.086E-04  Bacillus subtilis
  2krc-assembly1_A  TM=8.146E-01  e=8.702E-04  Bacillus subtilis
  7z1n-assembly1_P  TM=4.457E-01  e=1.498E+00  Saccharomyces cerevisiae W303

Solvent-accessible surface area (backbone atoms only — not comparable to full-atom values): 7912 Å² total; per-residue (Å²): 132,83,80,82,46,70,62,56,47,40,50,52,54,47,68,72,42,94,60,69,38,46,50,67,63,46,48,52,51,35,37,63,75,70,65,55,51,74,72,54,42,69,71,39,51,64,58,48,54,54,53,48,74,71,35,78,63,46,34,84,46,86,90,57,23,39,37,51,40,90,79,50,57,72,78,80,78,52,80,74,64,88,72,61,77,74,76,87,74,76,72,90,75,89,71,92,77,83,81,78,81,73,94,78,80,90,81,89,82,79,87,79,84,84,81,80,90,133

Foldseek 3Di:
DPDQDLVNQLVVVQVPDPDWAALVRSLVSSCVVVVPDPVRSVVCSVVSVVVQVVDPQWAQDPPRTIHGPVNDDPVVRDDPCVPVPPPPPPPDDPDPDDDDDDPDDDDDDDPDDDDDDD